Protein AF-C0L637-F1 (afdb_monomer_lite)

Secondary structure (DSSP, 8-state):
-EEEGGGTEEEEE-TT---SSPPTT--TT--EEE--S---------

Sequence (46 aa):
VTLDAPNAHVIVDCTDKHLTEIPGGIPANATNLTLTINHIAGISPA

pLDDT: mean 95.23, std 4.71, range [72.12, 98.56]

Radius of gyration: 11.53 Å; chains: 1; bounding box: 22×14×32 Å

InterPro domains:
  IPR032675 Leucine-rich repeat domain superfamily [G3DSA:3.80.10.10] (1-46)

Organism: Capra hircus (NCBI:txid9925)

Structure (mmCIF, N/CA/C/O backbone):
data_AF-C0L637-F1
#
_entry.id   AF-C0L637-F1
#
loop_
_atom_site.group_PDB
_atom_site.id
_atom_site.type_symbol
_atom_site.label_atom_id
_atom_site.label_alt_id
_atom_site.label_comp_id
_atom_site.label_asym_id
_atom_site.label_entity_id
_atom_site.label_seq_id
_atom_site.pdbx_PDB_ins_code
_atom_site.Cartn_x
_atom_site.Cartn_y
_atom_site.Cartn_z
_atom_site.occupancy
_atom_site.B_iso_or_equiv
_atom_site.auth_seq_id
_atom_site.auth_comp_id
_atom_site.auth_asym_id
_atom_site.auth_atom_id
_atom_site.pdbx_PDB_model_num
ATOM 1 N N . VAL A 1 1 ? -2.469 -6.911 -8.597 1.00 87.00 1 VAL A N 1
ATOM 2 C CA . VAL A 1 1 ? -1.145 -6.305 -8.857 1.00 87.00 1 VAL A CA 1
ATOM 3 C C . VAL A 1 1 ? -0.940 -6.303 -10.352 1.00 87.00 1 VAL A C 1
ATOM 5 O O . VAL A 1 1 ? -1.142 -7.346 -10.965 1.00 87.00 1 VAL A O 1
ATOM 8 N N . THR A 1 2 ? -0.587 -5.155 -10.914 1.00 92.25 2 THR A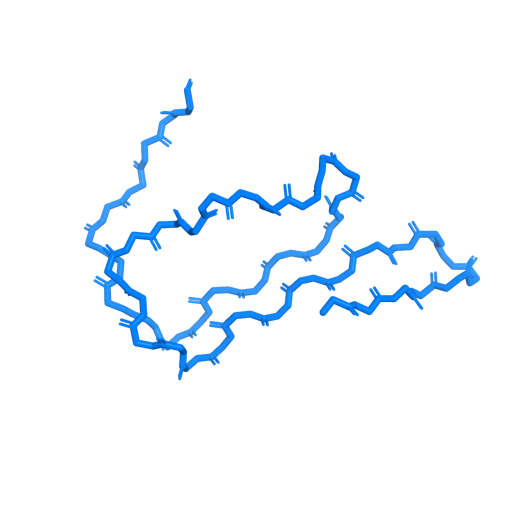 N 1
ATOM 9 C CA . THR A 1 2 ? -0.411 -4.964 -12.356 1.00 92.25 2 THR A CA 1
ATOM 10 C C . THR A 1 2 ? 0.955 -4.343 -12.609 1.00 92.25 2 THR A C 1
ATOM 12 O O . THR A 1 2 ? 1.368 -3.451 -11.871 1.00 92.25 2 THR A O 1
ATOM 15 N N . LEU A 1 3 ? 1.658 -4.821 -13.634 1.00 91.12 3 LEU A N 1
ATOM 16 C CA . LEU A 1 3 ? 2.921 -4.248 -14.092 1.00 91.12 3 LEU A CA 1
ATOM 17 C C . LEU A 1 3 ? 2.655 -3.379 -15.325 1.00 91.12 3 LEU A C 1
ATOM 19 O O . LEU A 1 3 ? 2.204 -3.887 -16.349 1.00 91.12 3 LEU A O 1
ATOM 23 N N . ASP A 1 4 ? 2.976 -2.095 -15.237 1.00 91.94 4 ASP A N 1
ATOM 24 C CA . ASP A 1 4 ? 3.071 -1.196 -16.388 1.00 91.94 4 ASP A CA 1
ATOM 25 C C . ASP A 1 4 ? 4.521 -1.211 -16.890 1.00 91.94 4 ASP A C 1
ATOM 27 O O . ASP A 1 4 ? 5.371 -0.425 -16.470 1.00 91.94 4 ASP A O 1
ATOM 31 N N . ALA A 1 5 ? 4.822 -2.202 -17.732 1.00 84.00 5 ALA A N 1
ATOM 32 C CA . ALA A 1 5 ? 6.184 -2.540 -18.143 1.00 84.00 5 ALA A CA 1
ATOM 33 C C . ALA A 1 5 ? 6.961 -1.396 -18.834 1.00 84.00 5 ALA A C 1
ATOM 35 O O . ALA A 1 5 ? 8.138 -1.237 -18.512 1.00 84.00 5 ALA A O 1
ATOM 36 N N . PRO A 1 6 ? 6.362 -0.574 -19.723 1.00 89.88 6 PRO A N 1
ATOM 37 C CA . PRO A 1 6 ? 7.057 0.557 -20.344 1.00 89.88 6 PRO A CA 1
ATOM 38 C C . PRO A 1 6 ? 7.575 1.596 -19.344 1.00 89.88 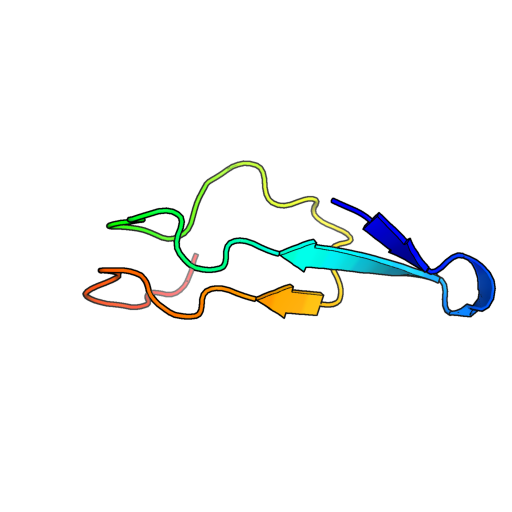6 PRO A C 1
ATOM 40 O O . PRO A 1 6 ? 8.610 2.208 -19.591 1.00 89.88 6 PRO A O 1
ATOM 43 N N . ASN A 1 7 ? 6.878 1.774 -18.218 1.00 91.31 7 ASN A N 1
ATOM 44 C CA . ASN A 1 7 ? 7.233 2.743 -17.178 1.00 91.31 7 ASN A CA 1
ATOM 45 C C . ASN A 1 7 ? 7.810 2.083 -15.917 1.00 91.31 7 ASN A C 1
ATOM 47 O O . ASN A 1 7 ? 8.071 2.762 -14.928 1.00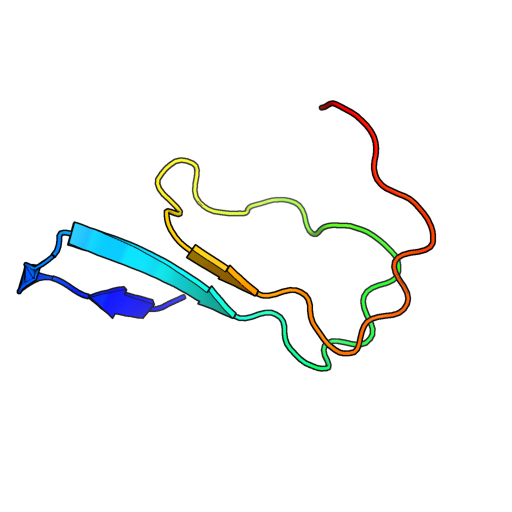 91.31 7 ASN A O 1
ATOM 51 N N . ALA A 1 8 ? 7.993 0.758 -15.938 1.00 92.75 8 ALA A N 1
ATOM 52 C CA . ALA A 1 8 ? 8.405 -0.050 -14.793 1.00 92.75 8 ALA A CA 1
ATOM 53 C C . ALA A 1 8 ? 7.575 0.201 -13.513 1.00 92.75 8 ALA A C 1
ATOM 55 O O . ALA A 1 8 ? 8.082 0.027 -12.404 1.00 92.75 8 ALA A O 1
ATOM 56 N N . HIS A 1 9 ? 6.302 0.589 -13.644 1.00 96.62 9 HIS A N 1
ATOM 57 C CA . HIS A 1 9 ? 5.443 0.800 -12.481 1.00 96.62 9 HIS A CA 1
ATOM 58 C C . HIS A 1 9 ? 4.814 -0.510 -12.023 1.00 96.62 9 HIS A C 1
ATOM 60 O O . HIS A 1 9 ? 4.266 -1.275 -12.821 1.00 96.62 9 HIS A O 1
ATOM 66 N N . VAL A 1 10 ? 4.826 -0.735 -10.713 1.00 97.38 10 VAL A N 1
ATOM 67 C CA . VAL A 1 10 ? 4.089 -1.826 -10.078 1.00 97.38 10 VAL A CA 1
ATOM 68 C C . VAL A 1 10 ? 2.911 -1.222 -9.336 1.00 97.38 10 VAL A C 1
ATOM 70 O O . VAL A 1 10 ? 3.067 -0.510 -8.343 1.00 97.38 10 VAL A O 1
ATOM 73 N N . ILE A 1 11 ? 1.724 -1.503 -9.862 1.00 97.69 11 ILE A N 1
ATOM 74 C CA . ILE A 1 11 ? 0.465 -0.918 -9.427 1.00 97.69 11 ILE A CA 1
ATOM 75 C C . ILE A 1 11 ? -0.273 -1.928 -8.551 1.00 97.69 11 ILE A C 1
ATOM 77 O O . ILE A 1 11 ? -0.552 -3.068 -8.949 1.00 97.69 11 ILE A O 1
ATOM 81 N N . VAL A 1 12 ? -0.607 -1.494 -7.343 1.00 98.06 12 VAL A N 1
ATOM 82 C CA . VAL A 1 12 ? -1.390 -2.242 -6.366 1.00 98.06 12 VAL A CA 1
ATOM 83 C C . VAL A 1 12 ? -2.685 -1.483 -6.128 1.00 98.06 12 VAL A C 1
ATOM 85 O O . VAL A 1 12 ? -2.690 -0.404 -5.541 1.00 98.06 12 VAL A O 1
ATOM 88 N N . ASP A 1 13 ? -3.784 -2.060 -6.601 1.00 98.06 13 ASP A N 1
ATOM 89 C CA . ASP A 1 13 ? -5.120 -1.510 -6.413 1.00 98.06 13 ASP A CA 1
ATOM 90 C C . ASP A 1 13 ? -5.892 -2.339 -5.379 1.00 98.06 13 ASP A C 1
ATOM 92 O O . ASP A 1 13 ? -6.168 -3.527 -5.579 1.00 98.06 13 ASP A O 1
ATOM 96 N N . CYS A 1 14 ? -6.202 -1.696 -4.257 1.00 97.75 14 CYS A N 1
ATOM 97 C CA . CYS A 1 14 ? -6.964 -2.218 -3.132 1.00 97.75 14 CYS A CA 1
ATOM 98 C C . CYS A 1 14 ? -8.281 -1.445 -2.931 1.00 97.75 14 CYS A C 1
ATOM 100 O O . CYS A 1 14 ? -8.784 -1.368 -1.808 1.00 97.75 14 CYS A O 1
ATOM 102 N N . THR A 1 15 ? -8.836 -0.864 -3.996 1.00 98.38 15 THR A N 1
ATOM 103 C CA . THR A 1 15 ? -10.119 -0.150 -3.954 1.00 98.38 15 THR A CA 1
ATOM 104 C C . THR A 1 15 ? -11.252 -1.063 -3.473 1.00 98.38 15 THR A C 1
ATOM 106 O O . THR A 1 15 ? -11.378 -2.197 -3.946 1.00 98.38 15 THR A O 1
ATOM 109 N N . ASP A 1 16 ? -12.077 -0.567 -2.544 1.00 98.25 16 ASP A N 1
ATOM 110 C CA . ASP A 1 16 ? -13.303 -1.224 -2.050 1.00 98.25 16 ASP A CA 1
ATOM 111 C C . ASP A 1 16 ? -13.098 -2.661 -1.527 1.00 98.25 16 ASP A C 1
ATOM 113 O O . ASP A 1 16 ? -13.918 -3.570 -1.676 1.00 98.25 16 ASP A O 1
ATOM 117 N N . LYS A 1 17 ? -11.949 -2.899 -0.888 1.00 98.06 17 LYS A N 1
ATOM 118 C CA . LYS A 1 17 ? -11.605 -4.202 -0.298 1.00 98.06 17 LYS A CA 1
ATOM 119 C C . LYS A 1 17 ? -12.050 -4.352 1.150 1.00 98.06 17 LYS A C 1
ATOM 121 O O . LYS A 1 17 ? -11.743 -5.371 1.762 1.00 98.06 17 LYS A O 1
ATOM 126 N N . HIS A 1 18 ? -12.803 -3.383 1.674 1.00 97.81 18 HIS A N 1
ATOM 127 C CA . HIS A 1 18 ? -13.305 -3.381 3.047 1.00 97.81 18 HIS A CA 1
ATOM 128 C C . HIS A 1 18 ? -12.173 -3.484 4.091 1.00 97.81 18 HIS A C 1
ATOM 130 O O . HIS A 1 18 ? -12.381 -3.991 5.191 1.00 97.81 18 HIS A O 1
ATOM 136 N N . LEU A 1 19 ? -10.974 -2.996 3.754 1.00 98.25 19 LEU A N 1
ATOM 137 C CA . LEU A 1 19 ? -9.785 -3.099 4.597 1.00 98.25 19 LEU A CA 1
ATOM 138 C C . LEU A 1 19 ? -9.936 -2.251 5.858 1.00 98.25 19 LEU A C 1
ATOM 140 O O . LEU A 1 19 ? -10.334 -1.090 5.777 1.00 98.25 19 LEU A O 1
ATOM 144 N N . THR A 1 20 ? -9.570 -2.808 7.008 1.00 97.88 20 THR A N 1
ATOM 145 C CA . THR A 1 20 ? -9.499 -2.090 8.293 1.00 97.88 20 THR A CA 1
ATOM 146 C C . THR A 1 20 ? -8.082 -1.617 8.626 1.00 97.88 20 THR A C 1
ATOM 148 O O . THR A 1 20 ? -7.899 -0.781 9.506 1.00 97.88 20 THR A O 1
ATOM 151 N N . GLU A 1 21 ? -7.082 -2.126 7.906 1.00 97.25 21 GLU A N 1
ATOM 152 C CA . GLU A 1 21 ? -5.661 -1.798 8.035 1.00 97.25 21 GLU A CA 1
ATOM 153 C C . GLU A 1 21 ? -4.970 -1.829 6.662 1.00 97.25 21 GLU A C 1
ATOM 155 O O . GLU A 1 21 ? -5.524 -2.338 5.684 1.00 97.25 21 GLU A O 1
ATOM 160 N N . ILE A 1 22 ? -3.757 -1.277 6.575 1.00 96.69 22 ILE A N 1
ATOM 161 C CA . ILE A 1 22 ? -2.934 -1.403 5.366 1.00 96.69 22 ILE A CA 1
ATOM 162 C C . ILE A 1 22 ? -2.487 -2.871 5.249 1.00 96.69 22 ILE A C 1
ATOM 164 O O . ILE A 1 22 ? -1.909 -3.396 6.201 1.00 96.69 22 ILE A O 1
ATOM 168 N N . PRO A 1 23 ? -2.725 -3.549 4.113 1.00 95.12 23 PRO A N 1
ATOM 169 C CA . PRO A 1 23 ? -2.424 -4.966 3.985 1.00 95.12 23 PRO A CA 1
ATOM 170 C C . PRO A 1 23 ? -0.913 -5.214 3.985 1.00 95.12 23 PRO A C 1
ATOM 172 O O . PRO A 1 23 ? -0.144 -4.508 3.330 1.00 95.12 23 PRO A O 1
ATOM 175 N N . GLY A 1 24 ? -0.491 -6.275 4.673 1.00 93.88 24 GLY A N 1
ATOM 176 C CA . GLY A 1 24 ? 0.856 -6.818 4.525 1.00 93.88 24 GLY A CA 1
ATOM 177 C C . GLY A 1 24 ? 1.089 -7.408 3.128 1.00 93.88 24 GLY A C 1
ATOM 178 O O . GLY A 1 24 ? 0.153 -7.679 2.376 1.00 93.88 24 GLY A O 1
ATOM 179 N N . GLY A 1 25 ? 2.356 -7.629 2.772 1.00 93.25 25 GLY A N 1
ATOM 180 C CA . GLY A 1 25 ? 2.712 -8.267 1.498 1.00 93.25 25 GLY A CA 1
ATOM 181 C C . GLY A 1 25 ? 2.549 -7.374 0.263 1.00 93.25 25 GLY A C 1
ATOM 182 O O . GLY A 1 25 ? 2.582 -7.884 -0.858 1.00 93.25 25 GLY A O 1
ATOM 183 N N . ILE A 1 26 ? 2.408 -6.055 0.443 1.00 96.19 26 ILE A N 1
ATOM 184 C CA . ILE A 1 26 ? 2.592 -5.093 -0.649 1.00 96.19 26 ILE A CA 1
ATOM 185 C C . ILE A 1 26 ? 4.002 -5.321 -1.225 1.00 96.19 26 ILE A C 1
ATOM 187 O O . ILE A 1 26 ? 4.970 -5.324 -0.459 1.00 96.19 26 ILE A O 1
ATOM 191 N N . PRO A 1 27 ? 4.145 -5.545 -2.545 1.00 96.31 27 PRO A N 1
ATOM 192 C CA . PRO A 1 27 ? 5.451 -5.715 -3.164 1.00 96.31 27 PRO A CA 1
ATOM 193 C C . PRO A 1 27 ? 6.374 -4.546 -2.817 1.00 96.31 27 PRO A C 1
ATOM 195 O O . PRO A 1 27 ? 5.984 -3.390 -2.956 1.00 96.31 27 PRO A O 1
ATOM 198 N N . ALA A 1 28 ? 7.612 -4.835 -2.411 1.00 95.56 28 ALA A N 1
ATOM 199 C CA . ALA A 1 28 ? 8.577 -3.797 -2.031 1.00 95.56 28 ALA A CA 1
ATOM 200 C C . ALA A 1 28 ? 8.909 -2.822 -3.180 1.00 95.56 28 ALA A C 1
ATOM 202 O O . ALA A 1 28 ? 9.399 -1.724 -2.940 1.00 95.56 28 ALA A O 1
ATOM 203 N N . ASN A 1 29 ? 8.640 -3.223 -4.425 1.00 96.19 29 ASN A N 1
ATOM 204 C CA . ASN A 1 29 ? 8.805 -2.414 -5.628 1.00 96.19 29 ASN A CA 1
ATOM 205 C C . ASN A 1 29 ? 7.501 -1.758 -6.118 1.00 96.19 29 ASN A C 1
ATOM 207 O O . ASN A 1 29 ? 7.479 -1.252 -7.238 1.00 96.19 29 ASN A O 1
ATOM 211 N N . ALA A 1 30 ? 6.420 -1.782 -5.329 1.00 97.12 30 ALA A N 1
ATOM 212 C CA . ALA A 1 30 ? 5.193 -1.061 -5.648 1.00 97.12 30 ALA A CA 1
ATOM 213 C C . ALA A 1 30 ? 5.472 0.445 -5.764 1.00 97.12 30 ALA A C 1
ATOM 215 O O . ALA A 1 30 ? 6.018 1.061 -4.852 1.00 97.12 30 ALA A O 1
ATOM 216 N N . THR A 1 31 ? 5.075 1.038 -6.887 1.00 97.12 31 THR A N 1
ATOM 217 C CA . THR A 1 31 ? 5.231 2.476 -7.161 1.00 97.12 31 THR A CA 1
ATOM 218 C C . THR A 1 31 ? 3.913 3.225 -7.012 1.00 97.12 31 THR A C 1
ATOM 220 O O . THR A 1 31 ? 3.902 4.414 -6.709 1.00 97.12 31 THR A O 1
ATOM 223 N N . ASN A 1 32 ? 2.789 2.529 -7.202 1.00 97.75 32 ASN A N 1
ATOM 224 C CA . ASN A 1 32 ? 1.450 3.093 -7.102 1.00 97.75 32 ASN A CA 1
ATOM 225 C C . ASN 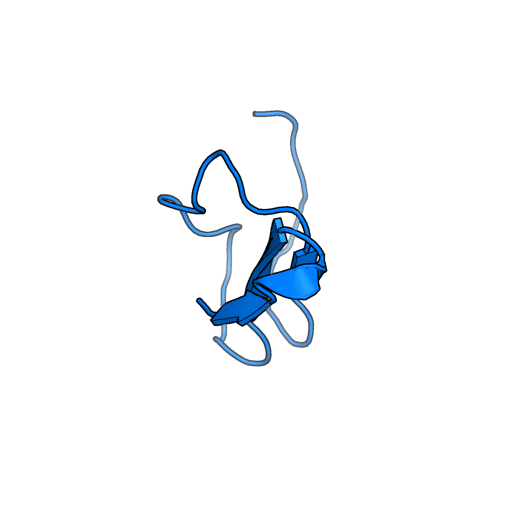A 1 32 ? 0.601 2.190 -6.211 1.00 97.75 32 ASN A C 1
ATOM 227 O O . ASN A 1 32 ? 0.405 1.015 -6.521 1.00 97.75 32 ASN A O 1
ATOM 231 N N . LEU A 1 33 ? 0.087 2.752 -5.120 1.00 97.94 33 LEU A N 1
ATOM 232 C CA . LEU A 1 33 ? -0.776 2.061 -4.170 1.00 97.94 33 LEU A CA 1
ATOM 233 C C . LEU A 1 33 ? -2.091 2.827 -4.027 1.00 97.94 33 LEU A C 1
ATOM 235 O O . LEU A 1 33 ? -2.099 3.994 -3.636 1.00 97.94 33 LEU A O 1
ATOM 239 N N . THR A 1 34 ? -3.203 2.164 -4.326 1.00 98.38 34 THR A N 1
ATOM 240 C CA . THR A 1 34 ? -4.550 2.728 -4.204 1.00 98.38 34 THR A CA 1
ATOM 241 C C . THR A 1 34 ? -5.303 2.007 -3.092 1.00 98.38 34 THR A C 1
ATOM 243 O O . THR A 1 34 ? -5.506 0.801 -3.165 1.00 98.38 34 THR A O 1
ATOM 246 N N . LEU A 1 35 ? -5.719 2.748 -2.060 1.00 98.44 35 LEU A N 1
ATOM 247 C CA . LEU A 1 35 ? -6.446 2.244 -0.881 1.00 98.44 35 LEU A CA 1
ATOM 248 C C . LEU A 1 35 ? -7.816 2.926 -0.708 1.00 98.44 35 LEU A C 1
ATOM 250 O O . LEU A 1 35 ? -8.342 3.010 0.401 1.00 98.44 35 LEU A O 1
ATOM 254 N N . THR A 1 36 ? -8.397 3.462 -1.777 1.00 98.25 36 THR A N 1
ATOM 255 C CA . THR A 1 36 ? -9.653 4.221 -1.706 1.00 98.25 36 THR A CA 1
ATOM 256 C C . THR A 1 36 ? -10.831 3.331 -1.296 1.00 98.25 36 THR A C 1
ATOM 258 O O . THR A 1 36 ? -10.843 2.132 -1.564 1.00 98.25 36 THR A O 1
ATOM 261 N N . ILE A 1 37 ? -11.841 3.928 -0.649 1.00 98.38 37 ILE A N 1
ATOM 262 C CA . ILE A 1 37 ? -13.074 3.232 -0.234 1.00 98.38 37 ILE A CA 1
ATOM 263 C C . ILE A 1 37 ? -12.739 2.044 0.690 1.00 98.38 37 ILE A C 1
ATOM 265 O O . ILE A 1 37 ? -13.077 0.895 0.445 1.00 98.38 37 ILE A O 1
ATOM 269 N N . ASN A 1 38 ? -11.995 2.325 1.757 1.00 98.56 38 ASN A N 1
ATOM 270 C CA . ASN A 1 38 ? -11.686 1.353 2.801 1.00 98.56 38 ASN A CA 1
ATOM 271 C C . ASN A 1 38 ? -11.990 1.952 4.181 1.00 98.56 38 ASN A C 1
ATOM 273 O O . ASN A 1 38 ? -12.253 3.146 4.312 1.00 98.56 38 ASN A O 1
ATOM 277 N N . HIS A 1 39 ? -11.930 1.118 5.215 1.00 98.50 39 HIS A N 1
ATOM 278 C CA . HIS A 1 39 ? -12.229 1.455 6.608 1.00 98.50 39 HIS A CA 1
ATOM 279 C C . HIS A 1 39 ? -10.950 1.611 7.452 1.00 98.50 39 HIS A C 1
ATOM 281 O O . HIS A 1 39 ? -10.935 1.287 8.639 1.00 98.50 39 HIS A O 1
ATOM 287 N N . ILE A 1 40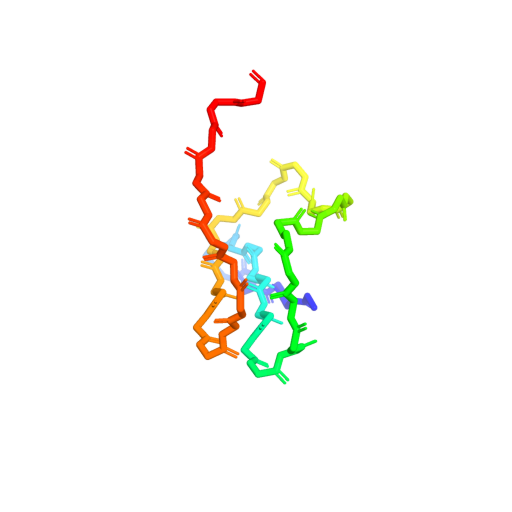 ? -9.858 2.079 6.841 1.00 98.00 40 ILE A N 1
ATOM 288 C CA . ILE A 1 40 ? -8.564 2.266 7.510 1.00 98.00 40 ILE A CA 1
ATOM 289 C C . ILE A 1 40 ? -8.658 3.496 8.419 1.00 98.00 40 ILE A C 1
ATOM 291 O O . ILE A 1 40 ? -8.761 4.626 7.945 1.00 98.00 40 ILE A O 1
ATOM 295 N N . ALA A 1 41 ? -8.645 3.265 9.732 1.00 97.50 41 ALA A N 1
ATOM 296 C CA . ALA A 1 41 ? -8.905 4.301 10.736 1.00 97.50 41 ALA A CA 1
ATOM 297 C C . ALA A 1 41 ? -7.687 5.184 11.062 1.00 97.50 41 ALA A C 1
ATOM 299 O O . ALA A 1 41 ? -7.836 6.252 11.654 1.00 97.50 41 ALA A O 1
ATOM 300 N N . GLY A 1 42 ? -6.481 4.751 10.696 1.00 95.81 42 GLY A N 1
ATOM 301 C CA . GLY A 1 42 ? -5.252 5.477 10.983 1.00 95.81 42 GLY A CA 1
ATOM 302 C C . GLY A 1 42 ? -4.093 5.007 10.119 1.00 95.81 42 GLY A C 1
ATOM 303 O O . GLY A 1 42 ? -4.110 3.906 9.572 1.00 95.81 42 GLY A O 1
ATOM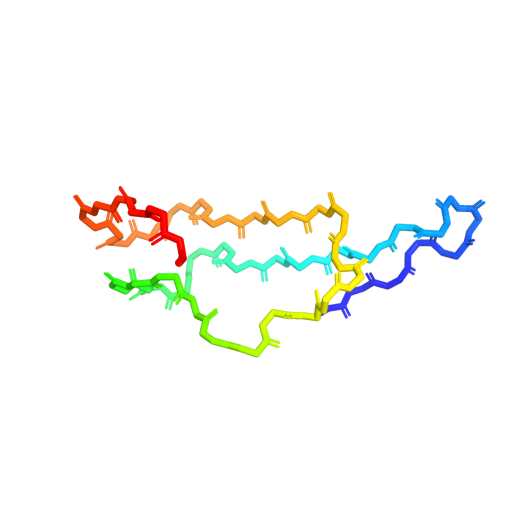 304 N N . ILE A 1 43 ? -3.087 5.868 10.000 1.00 96.06 43 ILE A N 1
ATOM 305 C CA . ILE A 1 43 ? -1.842 5.590 9.288 1.00 96.06 43 ILE A CA 1
ATOM 306 C C . ILE A 1 43 ? -0.704 5.821 10.275 1.00 96.06 43 ILE A C 1
ATOM 308 O O . ILE A 1 43 ? -0.649 6.866 10.926 1.00 96.06 43 ILE A O 1
ATOM 312 N N . SER A 1 44 ? 0.199 4.853 10.376 1.00 93.06 44 SER A N 1
ATOM 313 C CA . SER A 1 44 ? 1.406 4.937 11.193 1.00 93.06 44 SER A CA 1
ATOM 314 C C . SER A 1 44 ? 2.650 4.700 10.336 1.00 93.06 44 SER A C 1
ATOM 316 O O . SER A 1 44 ? 2.559 4.044 9.295 1.00 93.06 44 SER A O 1
ATOM 318 N N . PRO A 1 45 ? 3.820 5.202 10.765 1.00 92.88 45 PRO A N 1
ATOM 319 C CA . PRO A 1 45 ? 5.093 4.714 10.254 1.00 92.88 45 PRO A CA 1
ATOM 320 C C . PRO A 1 45 ? 5.191 3.192 10.415 1.00 92.88 45 PRO A C 1
ATOM 322 O O . PRO A 1 45 ? 4.624 2.635 11.361 1.00 92.88 45 PRO A O 1
ATOM 325 N N . ALA A 1 46 ? 5.892 2.556 9.477 1.00 72.12 46 ALA A N 1
ATOM 326 C CA . ALA A 1 46 ? 6.295 1.158 9.586 1.00 72.12 46 ALA A CA 1
ATOM 327 C C . ALA A 1 46 ? 7.424 0.988 10.611 1.00 72.12 46 ALA A C 1
ATOM 329 O O . ALA A 1 46 ? 8.258 1.920 10.722 1.00 72.12 46 ALA A O 1
#

Foldseek 3Di:
DDAPPVVRADAAACAQVQDCDDDPPDPPRHPHYHNHNYNPPDDDDD